Protein AF-A0A3C0DV93-F1 (afdb_monomer_lite)

Secondary structure (DSSP, 8-state):
-HHHH-TT--------EEEEEEE-SSEEEEEEEEES--SSS-PPEEEEEEEEEETT--PEEE-

Sequence (63 aa):
KLLSNNPFIKFHNRQRGYFRCTVTQKTWTTDYMVVDKVTAPGGKVTKRTSLVLENGSPTLQQT

Foldseek 3Di:
DVCVVCVPDPDDDDADDDWDWDDDPFKIKIWDWGWPDDVDPDTDTDTPWIWMDTPPDPDIDID

Radius of gyration: 13.97 Å; chains: 1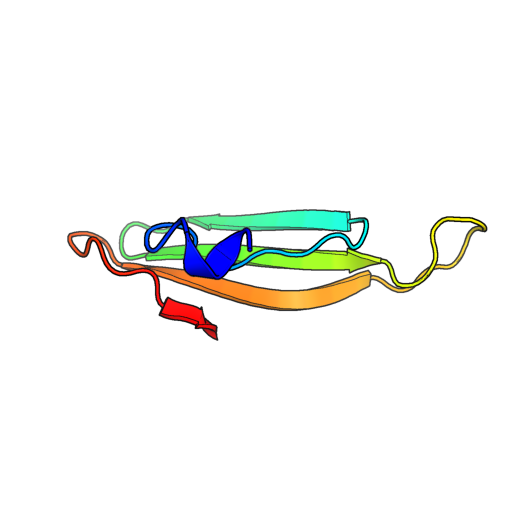; bounding box: 36×16×38 Å

pLDDT: mean 94.99, std 5.06, range [68.44, 98.31]

Structure (mmCIF, N/CA/C/O backbone):
data_AF-A0A3C0DV93-F1
#
_entry.id   AF-A0A3C0DV93-F1
#
loop_
_atom_site.group_PDB
_atom_site.id
_atom_site.type_symbol
_atom_site.label_atom_id
_atom_site.label_alt_id
_atom_site.label_comp_id
_atom_site.label_asym_id
_atom_site.label_entity_id
_atom_site.label_seq_id
_atom_site.pdbx_PDB_ins_code
_atom_site.Cartn_x
_atom_site.Cartn_y
_atom_site.Cartn_z
_atom_site.occupancy
_atom_site.B_iso_or_equiv
_atom_site.auth_seq_id
_atom_site.auth_comp_id
_atom_site.auth_asym_id
_atom_site.auth_atom_id
_atom_site.pdbx_PDB_model_num
ATOM 1 N N . LYS A 1 1 ? 20.593 4.139 7.533 1.00 68.44 1 LYS A N 1
ATOM 2 C CA . LYS A 1 1 ? 20.415 5.438 8.229 1.00 68.44 1 LYS A CA 1
ATOM 3 C C . LYS A 1 1 ? 18.969 5.934 8.228 1.00 68.44 1 LYS A C 1
ATOM 5 O O . LYS A 1 1 ? 18.523 6.360 9.278 1.00 68.44 1 LYS A O 1
ATOM 10 N N . LEU A 1 2 ? 18.219 5.863 7.116 1.00 84.69 2 LEU A N 1
ATOM 11 C CA . LEU A 1 2 ? 16.822 6.336 7.086 1.00 84.69 2 LEU A CA 1
ATOM 12 C C . LEU A 1 2 ? 15.954 5.704 8.196 1.00 84.69 2 LEU A C 1
ATOM 14 O O . LEU A 1 2 ? 15.444 6.429 9.033 1.00 84.69 2 LEU A O 1
ATOM 18 N N . LEU A 1 3 ? 15.839 4.373 8.258 1.00 87.19 3 LEU A N 1
ATOM 19 C CA . LEU A 1 3 ? 14.976 3.714 9.253 1.00 87.19 3 LEU A CA 1
ATOM 20 C C . LEU A 1 3 ? 15.531 3.792 10.684 1.00 87.19 3 LEU A C 1
ATOM 22 O O . LEU A 1 3 ? 14.781 4.030 11.620 1.00 87.19 3 LEU A O 1
ATOM 26 N N . SER A 1 4 ? 16.851 3.659 10.850 1.00 88.06 4 SER A N 1
ATOM 27 C CA . SER A 1 4 ? 17.499 3.702 12.169 1.00 88.06 4 SER A CA 1
ATOM 28 C C . SER A 1 4 ? 17.315 5.040 12.888 1.00 88.06 4 SER A C 1
ATOM 30 O O . SER A 1 4 ? 17.234 5.067 14.108 1.00 88.06 4 SER A O 1
ATOM 32 N N . ASN A 1 5 ? 17.250 6.143 12.138 1.00 93.25 5 ASN A N 1
ATOM 33 C CA . ASN A 1 5 ? 17.145 7.487 12.707 1.00 93.25 5 ASN A CA 1
ATOM 34 C C . ASN A 1 5 ? 15.693 7.982 12.789 1.00 93.25 5 ASN A C 1
ATOM 36 O O . ASN A 1 5 ? 15.449 9.039 13.358 1.00 93.25 5 ASN A O 1
ATOM 40 N N . ASN A 1 6 ? 14.739 7.258 12.196 1.00 93.94 6 ASN A N 1
ATOM 41 C CA . ASN A 1 6 ? 13.350 7.692 12.071 1.00 93.94 6 ASN A CA 1
ATOM 42 C C . ASN A 1 6 ? 12.411 6.551 12.496 1.00 93.94 6 ASN A C 1
ATOM 44 O O . ASN A 1 6 ? 11.837 5.878 11.636 1.00 93.94 6 ASN A O 1
ATOM 48 N N . PRO A 1 7 ? 12.224 6.326 13.810 1.00 89.75 7 PRO A N 1
ATOM 49 C CA . PRO A 1 7 ? 11.448 5.192 14.334 1.00 89.75 7 PRO A CA 1
ATOM 50 C C . PRO A 1 7 ? 9.956 5.218 13.943 1.00 89.75 7 PRO A C 1
ATOM 52 O O . PRO A 1 7 ? 9.241 4.217 14.068 1.00 89.75 7 PRO A O 1
ATOM 55 N N . PHE A 1 8 ? 9.466 6.361 13.459 1.00 88.12 8 PHE A N 1
ATOM 56 C CA . PHE A 1 8 ? 8.111 6.531 12.939 1.00 88.12 8 PHE A CA 1
ATOM 57 C C . PHE A 1 8 ? 7.940 6.018 11.498 1.00 88.12 8 PHE A C 1
ATOM 59 O O . PHE A 1 8 ? 6.818 5.717 11.099 1.00 88.12 8 PHE A O 1
ATOM 66 N N . ILE A 1 9 ? 9.019 5.853 10.723 1.00 91.75 9 ILE A N 1
ATOM 67 C CA . ILE A 1 9 ? 8.942 5.273 9.376 1.00 91.75 9 ILE A CA 1
ATOM 68 C C . ILE A 1 9 ? 8.872 3.753 9.506 1.00 91.75 9 ILE A C 1
ATOM 70 O O . ILE A 1 9 ? 9.847 3.106 9.879 1.00 91.75 9 ILE A O 1
ATOM 74 N N . LYS A 1 10 ? 7.713 3.175 9.182 1.00 89.44 10 LYS A N 1
ATOM 75 C CA . LYS A 1 10 ? 7.472 1.729 9.323 1.00 89.44 10 LYS A CA 1
ATOM 76 C C . LYS A 1 10 ? 7.908 0.915 8.110 1.00 89.44 10 LYS A C 1
ATOM 78 O O . LYS A 1 10 ? 8.298 -0.235 8.255 1.00 89.44 10 LYS A O 1
ATOM 83 N N . PHE A 1 11 ? 7.890 1.514 6.922 1.00 92.62 11 PHE A N 1
ATOM 84 C CA . PHE A 1 11 ? 8.279 0.842 5.689 1.00 92.62 11 PHE A CA 1
ATOM 85 C C . PHE A 1 11 ? 8.817 1.846 4.666 1.00 92.62 11 PHE A C 1
ATOM 87 O O . PHE A 1 11 ? 8.315 2.962 4.550 1.00 92.62 11 PHE A O 1
ATOM 94 N N . HIS A 1 12 ? 9.838 1.448 3.908 1.00 92.94 12 HIS A N 1
ATOM 95 C CA . HIS A 1 12 ? 10.405 2.253 2.831 1.00 92.94 12 HIS A CA 1
ATOM 96 C C . HIS A 1 12 ? 10.798 1.358 1.656 1.00 92.94 12 HIS A C 1
ATOM 98 O O . HIS A 1 12 ? 11.488 0.354 1.827 1.00 92.94 12 HIS A O 1
ATOM 104 N N . ASN A 1 13 ? 10.398 1.760 0.451 1.00 93.75 13 ASN A N 1
ATOM 105 C CA . ASN A 1 13 ? 10.716 1.071 -0.790 1.00 93.75 13 ASN A CA 1
ATOM 106 C C . ASN A 1 13 ? 11.007 2.085 -1.901 1.00 93.75 13 ASN A C 1
ATOM 108 O O . ASN A 1 13 ? 10.387 3.143 -1.952 1.00 93.75 13 ASN A O 1
ATOM 112 N N . ARG A 1 14 ? 11.935 1.749 -2.803 1.00 94.81 14 ARG A N 1
ATOM 113 C CA . ARG A 1 14 ? 12.362 2.611 -3.921 1.00 94.81 14 ARG A CA 1
ATOM 114 C C . ARG A 1 14 ? 11.962 2.079 -5.298 1.00 94.81 14 ARG A C 1
ATOM 116 O O . ARG A 1 14 ? 12.324 2.683 -6.304 1.00 94.81 14 ARG A O 1
ATOM 123 N N . GLN A 1 15 ? 11.246 0.958 -5.363 1.00 96.94 15 GLN A N 1
ATOM 124 C CA . GLN A 1 15 ? 10.737 0.441 -6.632 1.00 96.94 15 GLN A CA 1
ATOM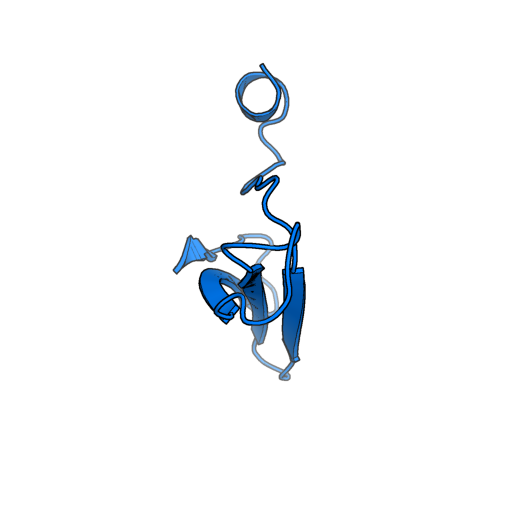 125 C C . GLN A 1 15 ? 9.650 1.364 -7.195 1.00 96.94 15 GLN A C 1
ATOM 127 O O . GLN A 1 15 ? 8.883 1.981 -6.453 1.00 96.94 15 GLN A O 1
ATOM 132 N N . ARG A 1 16 ? 9.583 1.458 -8.525 1.00 97.94 16 ARG A N 1
ATOM 133 C CA . ARG A 1 16 ? 8.515 2.184 -9.214 1.00 97.94 16 ARG A CA 1
ATOM 134 C C . ARG A 1 16 ? 7.192 1.430 -9.108 1.00 97.94 16 ARG A C 1
ATOM 136 O O . ARG A 1 16 ? 7.187 0.215 -8.959 1.00 97.94 16 ARG A O 1
ATOM 143 N N . GLY A 1 17 ? 6.082 2.156 -9.203 1.00 97.06 17 GLY A N 1
ATOM 144 C CA . GLY A 1 17 ? 4.740 1.593 -9.102 1.00 97.06 17 GLY A CA 1
ATOM 145 C C . GLY A 1 17 ? 3.733 2.611 -8.584 1.00 97.06 17 GLY A C 1
ATOM 146 O O . GLY A 1 17 ? 3.885 3.809 -8.847 1.00 97.06 17 GLY A O 1
ATOM 147 N N . TYR A 1 18 ? 2.727 2.126 -7.862 1.00 98.00 18 TYR A N 1
ATOM 148 C CA . TYR A 1 18 ? 1.600 2.902 -7.345 1.00 98.00 18 TYR A CA 1
ATOM 149 C C . TYR A 1 18 ? 1.071 2.306 -6.030 1.00 98.00 18 TYR A C 1
ATOM 151 O O . TYR A 1 18 ? 1.451 1.205 -5.629 1.00 98.00 18 TYR A O 1
ATOM 159 N N . PHE A 1 19 ? 0.177 3.031 -5.359 1.00 97.94 19 PHE A N 1
ATOM 160 C CA . PHE A 1 19 ? -0.543 2.530 -4.189 1.00 97.94 19 PHE A CA 1
ATOM 161 C C . PHE A 1 19 ? -1.972 2.167 -4.553 1.00 97.94 19 PHE A C 1
ATOM 163 O O . PHE A 1 19 ? -2.628 2.892 -5.299 1.00 97.94 19 PHE A O 1
ATOM 170 N N . ARG A 1 20 ? -2.461 1.055 -4.004 1.00 98.25 20 ARG A N 1
ATOM 171 C CA . ARG A 1 20 ? -3.884 0.714 -4.029 1.00 98.25 20 ARG A CA 1
ATOM 172 C C . ARG A 1 20 ? -4.417 0.776 -2.605 1.00 98.25 20 ARG A C 1
ATOM 174 O O . ARG A 1 20 ? -3.988 -0.001 -1.756 1.00 98.25 20 ARG A O 1
ATOM 181 N N . CYS A 1 21 ? -5.343 1.695 -2.360 1.00 98.06 21 CYS A N 1
ATOM 182 C CA . CYS A 1 21 ? -5.943 1.893 -1.047 1.00 98.06 21 CYS A CA 1
ATOM 183 C C . CYS A 1 21 ? -7.346 1.293 -1.016 1.00 98.06 21 CYS A C 1
ATOM 185 O O . CYS A 1 21 ? -8.165 1.584 -1.886 1.00 98.06 21 CYS A O 1
ATOM 187 N N . THR A 1 22 ? -7.620 0.481 -0.002 1.00 98.31 22 THR A N 1
ATOM 188 C CA . THR A 1 22 ? -8.967 0.010 0.328 1.00 98.31 22 THR A CA 1
ATOM 189 C C . THR A 1 22 ? -9.336 0.596 1.678 1.00 98.31 22 THR A C 1
ATOM 191 O O . THR A 1 22 ? -8.660 0.327 2.670 1.00 98.31 22 THR A O 1
ATOM 194 N N . VAL A 1 23 ? -10.380 1.421 1.711 1.00 97.81 23 VAL A N 1
ATOM 195 C CA . VAL A 1 23 ? -10.810 2.130 2.920 1.00 97.81 23 VAL A CA 1
ATOM 196 C C . VAL A 1 23 ? -12.207 1.661 3.297 1.00 97.81 23 VAL A C 1
ATOM 198 O O . VAL A 1 23 ? -13.124 1.674 2.478 1.00 97.81 23 VAL A O 1
ATOM 201 N N . THR A 1 24 ? -12.356 1.239 4.546 1.00 98.06 24 THR A N 1
ATOM 202 C CA . THR A 1 24 ? -13.622 0.848 5.167 1.00 98.06 24 THR A CA 1
ATOM 203 C C . THR A 1 24 ? -13.795 1.607 6.482 1.00 98.06 24 THR A C 1
ATOM 205 O O . THR A 1 24 ? -12.877 2.271 6.954 1.00 98.06 24 THR A O 1
ATOM 208 N N . GLN A 1 25 ? -14.955 1.473 7.127 1.00 97.62 25 GLN A N 1
ATOM 209 C CA . GLN A 1 25 ? -15.163 2.037 8.468 1.00 97.62 25 GLN A CA 1
ATOM 210 C C . GLN A 1 25 ? -14.251 1.416 9.543 1.00 97.62 25 GLN A C 1
ATOM 212 O O . GLN A 1 25 ? -14.027 2.027 10.588 1.00 97.62 25 GLN A O 1
ATOM 217 N N . LYS A 1 26 ? -13.757 0.191 9.317 1.00 97.75 26 LYS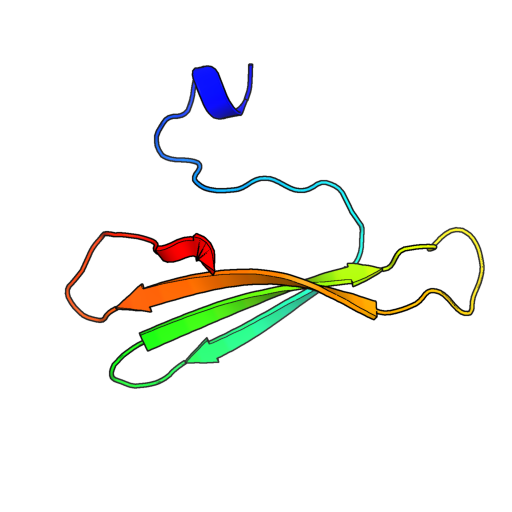 A N 1
ATOM 218 C CA . LYS A 1 26 ? -12.935 -0.549 10.285 1.00 97.75 26 LYS A CA 1
ATOM 219 C C . LYS A 1 26 ? -11.445 -0.407 10.013 1.00 97.75 26 LYS A C 1
ATOM 221 O O . LYS A 1 26 ? -10.662 -0.401 10.956 1.00 97.75 26 LYS A O 1
ATOM 226 N N . THR A 1 27 ? -11.057 -0.326 8.745 1.00 97.69 27 THR A N 1
ATOM 227 C CA . THR A 1 27 ? -9.653 -0.389 8.338 1.00 97.69 27 THR A CA 1
ATOM 228 C C . THR A 1 27 ? -9.350 0.492 7.136 1.00 97.69 27 THR A C 1
ATOM 230 O O . THR A 1 27 ? -10.160 0.639 6.219 1.00 97.69 27 THR A O 1
ATOM 233 N N . TRP A 1 28 ? -8.123 1.002 7.109 1.00 97.75 28 TRP A N 1
ATOM 234 C CA . TRP A 1 28 ? -7.458 1.482 5.907 1.00 97.75 28 TRP A CA 1
ATOM 235 C C . TRP A 1 28 ? -6.345 0.497 5.558 1.00 97.75 28 TRP A C 1
ATOM 237 O O . TRP A 1 28 ? -5.384 0.346 6.309 1.00 97.75 28 TRP A O 1
ATOM 247 N N . THR A 1 29 ? -6.424 -0.127 4.386 1.00 98.12 29 THR A N 1
ATOM 248 C CA . THR A 1 29 ? -5.356 -0.975 3.843 1.00 98.12 29 THR A CA 1
ATOM 249 C C . THR A 1 29 ? -4.691 -0.305 2.645 1.00 98.12 29 THR A C 1
ATOM 251 O O . THR A 1 29 ? -5.368 0.082 1.695 1.00 98.12 29 THR A O 1
ATOM 254 N N . THR A 1 30 ? -3.365 -0.183 2.673 1.00 98.06 30 THR A N 1
ATOM 255 C CA . THR A 1 30 ? -2.543 0.331 1.569 1.00 98.06 30 THR A CA 1
ATOM 256 C C . THR A 1 30 ? -1.655 -0.778 1.018 1.00 98.06 30 THR A C 1
ATOM 258 O O . THR A 1 30 ? -0.725 -1.229 1.686 1.00 98.06 30 THR A O 1
ATOM 261 N N . ASP A 1 31 ? -1.905 -1.185 -0.223 1.00 98.12 31 ASP A N 1
ATOM 262 C CA . ASP A 1 31 ? -1.066 -2.133 -0.954 1.00 98.12 31 ASP A CA 1
ATOM 263 C C . ASP A 1 31 ? 0.034 -1.396 -1.729 1.00 98.12 31 ASP A C 1
ATOM 265 O O . ASP A 1 31 ? -0.240 -0.509 -2.545 1.00 98.12 31 ASP A O 1
ATOM 269 N N . TYR A 1 32 ? 1.286 -1.808 -1.523 1.00 97.81 32 TYR A N 1
ATOM 270 C CA . TYR A 1 32 ? 2.451 -1.301 -2.251 1.00 97.81 32 TYR A CA 1
ATOM 271 C C . TYR A 1 32 ? 2.604 -2.078 -3.560 1.00 97.81 32 TYR A C 1
ATOM 273 O O . TYR A 1 32 ? 3.243 -3.132 -3.587 1.00 97.81 32 TYR A O 1
ATOM 281 N N . MET A 1 33 ? 2.020 -1.573 -4.646 1.00 98.25 33 MET A N 1
ATOM 282 C CA . MET A 1 33 ? 2.118 -2.201 -5.964 1.00 98.25 33 MET A CA 1
ATOM 283 C C . MET A 1 33 ? 3.411 -1.751 -6.644 1.00 98.25 33 MET A C 1
ATOM 285 O O . MET A 1 33 ? 3.617 -0.560 -6.874 1.00 98.25 33 MET A O 1
ATOM 289 N N . VAL A 1 34 ? 4.293 -2.696 -6.963 1.00 98.19 34 VAL A N 1
ATOM 290 C CA . VAL A 1 34 ? 5.613 -2.435 -7.552 1.00 98.19 34 VAL A CA 1
ATOM 291 C C . VAL A 1 34 ? 5.716 -3.020 -8.951 1.00 98.19 34 VAL A C 1
ATOM 293 O O . VAL A 1 34 ? 5.158 -4.080 -9.223 1.00 98.19 34 VAL A O 1
ATOM 296 N N . VAL A 1 35 ? 6.457 -2.338 -9.818 1.00 98.19 35 VAL A N 1
ATOM 297 C CA . VAL A 1 35 ? 6.810 -2.778 -11.169 1.00 98.19 35 VAL A CA 1
ATOM 298 C C . VAL A 1 35 ? 8.274 -3.204 -11.161 1.00 98.19 35 VAL A C 1
ATOM 300 O O . VAL A 1 35 ? 9.137 -2.443 -10.715 1.00 98.19 35 VAL A O 1
ATOM 303 N N . ASP A 1 36 ? 8.560 -4.414 -11.632 1.00 96.50 36 ASP A N 1
ATOM 304 C CA . ASP A 1 36 ? 9.916 -4.981 -11.659 1.00 96.50 36 ASP A CA 1
ATOM 305 C C . ASP A 1 36 ? 10.839 -4.327 -12.706 1.00 96.50 36 ASP A C 1
ATOM 307 O O . ASP A 1 36 ? 12.029 -4.142 -12.447 1.00 96.50 36 ASP A O 1
ATOM 311 N N . LYS A 1 37 ? 10.292 -3.918 -13.856 1.00 97.25 37 LYS A N 1
ATOM 312 C CA . LYS A 1 37 ? 11.016 -3.300 -14.971 1.00 97.25 37 LYS A CA 1
ATOM 313 C C . L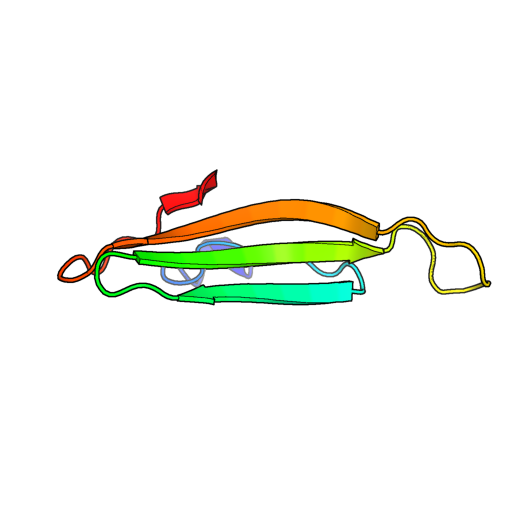YS A 1 37 ? 10.267 -2.089 -15.521 1.00 97.25 37 LYS A C 1
ATOM 315 O O . LYS A 1 37 ? 9.124 -2.191 -15.948 1.00 97.25 37 LYS A O 1
ATOM 320 N N . VAL A 1 38 ? 10.951 -0.946 -15.559 1.00 96.88 38 VAL A N 1
ATOM 321 C CA . VAL A 1 38 ? 10.396 0.329 -16.063 1.00 96.88 38 VAL A CA 1
ATOM 322 C C . VAL A 1 38 ? 11.198 0.962 -17.196 1.00 96.88 38 VAL A C 1
ATOM 324 O O . VAL A 1 38 ? 10.762 1.948 -17.776 1.00 96.88 38 VAL A O 1
ATOM 327 N N . THR A 1 39 ? 12.368 0.415 -17.522 1.00 97.44 39 THR A N 1
ATOM 328 C CA . THR A 1 39 ? 13.220 0.912 -18.615 1.00 97.44 39 THR A CA 1
ATOM 329 C C . THR A 1 39 ? 12.769 0.425 -19.992 1.00 97.44 39 THR A C 1
ATOM 331 O O . THR A 1 39 ? 13.242 0.933 -21.001 1.00 97.44 39 THR A O 1
ATOM 334 N N . ALA A 1 40 ? 11.861 -0.554 -20.042 1.00 97.06 40 ALA A N 1
ATOM 335 C CA . ALA A 1 40 ? 11.188 -1.001 -21.255 1.00 97.06 40 ALA A CA 1
ATOM 336 C C . ALA A 1 40 ? 9.757 -1.467 -20.919 1.00 97.06 40 ALA A C 1
ATOM 338 O O . ALA A 1 40 ? 9.500 -1.816 -19.761 1.00 97.06 40 ALA A O 1
ATOM 339 N N . PRO A 1 41 ? 8.843 -1.517 -21.904 1.00 96.81 41 PRO A N 1
ATOM 340 C CA . PRO A 1 41 ? 7.493 -2.044 -21.715 1.00 96.81 41 PRO A CA 1
ATOM 341 C C . PRO A 1 41 ? 7.464 -3.511 -21.253 1.00 96.81 41 PRO A C 1
ATOM 343 O O . PRO A 1 41 ? 8.427 -4.257 -21.443 1.00 96.81 41 PRO A O 1
ATOM 346 N N . GLY A 1 42 ? 6.330 -3.929 -20.679 1.00 96.62 42 GLY A N 1
ATOM 347 C CA . GLY A 1 42 ? 6.078 -5.319 -20.271 1.00 96.62 42 GLY A CA 1
ATOM 348 C C . GLY A 1 42 ? 6.481 -5.678 -18.835 1.00 96.62 42 GLY A C 1
ATOM 349 O O . GLY A 1 42 ? 6.491 -6.856 -18.494 1.00 96.62 42 GLY A O 1
ATOM 350 N N . GLY A 1 43 ? 6.812 -4.693 -17.992 1.00 96.94 43 GLY A N 1
ATOM 351 C CA . GLY A 1 43 ? 7.083 -4.924 -16.570 1.00 96.94 43 GLY A CA 1
ATOM 352 C C . GLY A 1 43 ? 5.879 -5.505 -15.822 1.00 96.94 43 GLY A C 1
ATOM 353 O O . GLY A 1 43 ? 4.730 -5.122 -16.063 1.00 96.94 43 GLY A O 1
ATOM 354 N N . LYS A 1 44 ? 6.137 -6.421 -14.888 1.00 97.75 44 LYS A N 1
ATOM 355 C CA . LYS A 1 44 ? 5.117 -7.086 -14.078 1.00 97.75 44 LYS A CA 1
ATOM 356 C C . LYS A 1 44 ? 4.818 -6.276 -12.824 1.00 97.75 44 LYS A C 1
ATOM 358 O O . LYS A 1 44 ? 5.712 -5.941 -12.047 1.00 97.75 44 LYS A O 1
ATOM 363 N N . VAL A 1 45 ? 3.530 -6.029 -12.593 1.00 98.12 45 VAL A N 1
ATOM 364 C CA . VAL A 1 45 ? 3.039 -5.447 -11.343 1.00 98.12 45 VAL A CA 1
ATOM 365 C C . VAL A 1 45 ? 2.864 -6.553 -10.304 1.00 98.12 45 VAL A C 1
ATOM 367 O O . VAL A 1 45 ? 2.173 -7.542 -10.548 1.00 98.12 45 VAL A O 1
ATOM 370 N N . THR A 1 46 ? 3.456 -6.386 -9.124 1.00 98.06 46 THR A N 1
ATOM 371 C CA . THR A 1 46 ? 3.267 -7.289 -7.980 1.00 98.06 46 THR A CA 1
ATOM 372 C C . THR A 1 46 ? 2.994 -6.506 -6.703 1.00 98.06 46 THR A C 1
ATOM 374 O O . THR A 1 46 ? 3.377 -5.343 -6.574 1.00 98.06 46 THR A O 1
ATOM 377 N N . LYS A 1 47 ? 2.308 -7.130 -5.744 1.00 97.62 47 LYS A N 1
ATOM 378 C CA . LYS A 1 47 ? 2.104 -6.542 -4.419 1.00 97.62 47 LYS A CA 1
ATOM 379 C C . LYS A 1 47 ? 3.330 -6.824 -3.556 1.00 97.62 47 LYS A C 1
ATOM 381 O O . LYS A 1 47 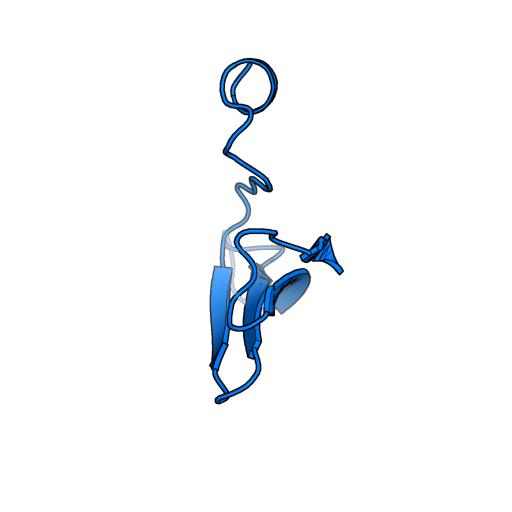? 3.625 -7.981 -3.275 1.00 97.62 47 LYS A O 1
ATOM 386 N N . ARG A 1 48 ? 4.039 -5.779 -3.131 1.00 97.12 48 ARG A N 1
ATOM 387 C CA . ARG A 1 48 ? 5.257 -5.903 -2.318 1.00 97.12 48 ARG A CA 1
ATOM 388 C C . ARG A 1 48 ? 4.967 -6.179 -0.846 1.00 97.12 48 ARG A C 1
ATOM 390 O O . ARG A 1 48 ? 5.732 -6.912 -0.225 1.00 97.12 48 ARG A O 1
ATOM 397 N N . THR A 1 49 ? 3.936 -5.528 -0.309 1.00 97.31 49 THR A N 1
ATOM 398 C CA . THR A 1 49 ? 3.430 -5.647 1.070 1.00 97.31 49 THR A CA 1
ATOM 399 C C . THR A 1 49 ? 2.084 -4.921 1.176 1.00 97.31 49 THR A C 1
ATOM 401 O O . THR A 1 49 ? 1.763 -4.092 0.311 1.00 97.31 49 THR A O 1
ATOM 404 N N . SER A 1 50 ? 1.320 -5.219 2.223 1.00 97.62 50 SER A N 1
ATOM 405 C CA . SER A 1 50 ? 0.118 -4.486 2.624 1.00 97.62 50 SER A CA 1
ATOM 406 C C . SER A 1 50 ? 0.346 -3.842 3.993 1.00 97.62 50 SER A C 1
ATOM 408 O O . SER A 1 50 ? 0.800 -4.495 4.930 1.00 97.62 50 SER A O 1
ATOM 410 N N . LEU A 1 51 ? 0.023 -2.555 4.123 1.00 97.25 51 LEU A N 1
ATOM 411 C CA . LEU A 1 51 ? 0.010 -1.852 5.407 1.00 97.25 51 LEU A CA 1
ATOM 412 C C . LEU A 1 51 ? -1.438 -1.619 5.831 1.00 97.25 51 LEU A C 1
ATOM 414 O O . LEU A 1 51 ? -2.214 -1.054 5.060 1.00 97.25 51 LEU A O 1
AT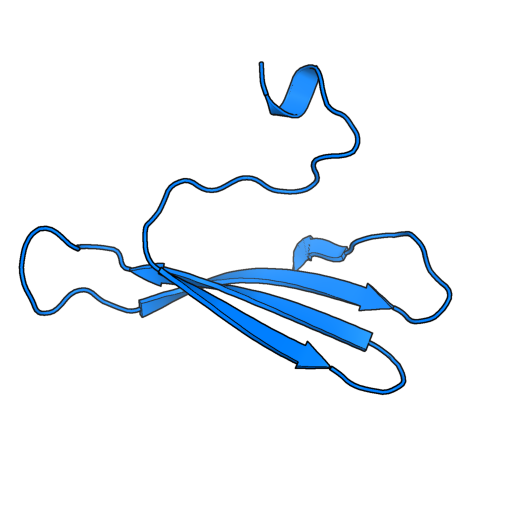OM 418 N N . VAL A 1 52 ? -1.801 -2.056 7.033 1.00 97.88 52 VAL A N 1
ATOM 419 C CA . VAL A 1 52 ? -3.165 -1.979 7.567 1.00 97.88 52 VAL A CA 1
ATOM 420 C C . VAL A 1 52 ? -3.179 -1.093 8.803 1.00 97.88 52 VAL A C 1
ATOM 422 O O . VAL A 1 52 ? -2.396 -1.288 9.732 1.00 97.88 52 VAL A O 1
ATOM 425 N N . LEU A 1 53 ? -4.078 -0.116 8.802 1.00 97.00 53 LEU A N 1
ATOM 426 C CA . LEU A 1 53 ? -4.409 0.712 9.951 1.00 97.00 53 LEU A CA 1
ATOM 427 C C . LEU A 1 53 ? -5.836 0.385 10.387 1.00 97.00 53 LEU A C 1
ATOM 429 O O . LEU A 1 53 ? -6.764 0.458 9.578 1.00 97.00 53 LEU A O 1
ATOM 433 N N . GLU A 1 54 ? -6.007 0.029 11.653 1.00 97.25 54 GLU A N 1
ATOM 434 C CA . GLU A 1 54 ? -7.319 -0.205 12.256 1.00 97.25 54 GLU A CA 1
ATOM 435 C C . GLU A 1 54 ? -7.885 1.094 12.834 1.00 97.25 54 GLU A C 1
ATOM 437 O O . GLU A 1 54 ? -7.159 1.919 13.391 1.00 97.25 54 GLU A O 1
ATOM 442 N N . ASN A 1 55 ? -9.198 1.281 12.716 1.00 97.06 55 ASN A N 1
ATOM 443 C CA . ASN A 1 55 ? -9.883 2.435 13.281 1.00 97.06 55 ASN A CA 1
ATOM 444 C C . ASN A 1 55 ? -9.686 2.490 14.808 1.00 97.06 55 ASN A C 1
ATOM 446 O O . ASN A 1 55 ? -9.877 1.494 15.503 1.00 97.06 55 ASN A O 1
ATOM 450 N N . GLY A 1 56 ? -9.298 3.658 15.323 1.00 95.94 56 GLY A N 1
ATOM 451 C CA . GLY A 1 56 ? -9.003 3.872 16.742 1.00 95.94 56 GLY A CA 1
ATOM 452 C C . GLY A 1 56 ? -7.622 3.388 17.200 1.00 95.94 56 GLY A C 1
ATOM 453 O O . GLY A 1 56 ? -7.252 3.648 18.342 1.00 95.94 56 GLY A O 1
ATOM 454 N N . SER A 1 57 ? -6.832 2.741 16.334 1.00 95.06 57 SER A N 1
ATOM 455 C CA . SER A 1 57 ? -5.472 2.300 16.653 1.00 95.06 57 SER A CA 1
ATOM 456 C C . SER A 1 57 ? -4.430 3.154 15.924 1.00 95.06 57 SER A C 1
ATOM 458 O O . SER A 1 57 ? -4.490 3.282 14.703 1.00 95.06 57 SER A O 1
ATOM 460 N N . PRO A 1 58 ? -3.414 3.698 16.618 1.00 92.12 58 PRO A N 1
ATOM 461 C CA . PRO A 1 58 ? -2.295 4.385 15.971 1.00 92.12 58 PRO A CA 1
ATOM 462 C C . PRO A 1 58 ? -1.248 3.412 15.398 1.00 92.12 58 PRO A C 1
ATOM 464 O O . PRO A 1 58 ? -0.203 3.840 14.904 1.00 92.12 58 PRO A O 1
ATOM 467 N N . THR A 1 59 ? -1.477 2.100 15.504 1.00 93.00 59 THR A N 1
ATOM 468 C CA . THR A 1 59 ? -0.501 1.080 15.115 1.00 93.00 59 THR A CA 1
ATOM 469 C C . THR A 1 59 ? -0.683 0.688 13.658 1.00 93.00 59 THR A C 1
ATOM 471 O O . THR A 1 59 ? -1.757 0.257 13.249 1.00 93.00 59 THR A O 1
ATOM 474 N N . LEU A 1 60 ? 0.402 0.771 12.889 1.00 93.88 60 LEU A N 1
ATOM 475 C CA . LEU A 1 60 ? 0.442 0.262 11.525 1.00 93.88 60 LEU A CA 1
ATOM 476 C C . LEU A 1 60 ? 0.875 -1.206 11.531 1.00 93.88 60 LEU A C 1
ATOM 478 O O . LEU A 1 60 ? 1.985 -1.520 11.964 1.00 93.88 60 LEU A O 1
ATOM 482 N N . GLN A 1 61 ? 0.017 -2.089 11.033 1.00 93.44 61 GLN A N 1
ATOM 483 C CA . GLN A 1 61 ? 0.318 -3.506 10.857 1.00 93.44 61 GLN A CA 1
ATOM 484 C C . GLN A 1 61 ? 0.862 -3.749 9.447 1.00 93.44 61 GLN A C 1
ATOM 486 O O . GLN A 1 61 ? 0.358 -3.187 8.475 1.00 93.44 61 GLN A O 1
ATOM 491 N N . GLN A 1 62 ? 1.883 -4.594 9.325 1.00 91.44 62 GLN A N 1
ATOM 492 C CA . GLN A 1 62 ? 2.461 -4.981 8.041 1.00 91.44 62 GLN A CA 1
ATOM 493 C C . GLN A 1 62 ? 2.147 -6.451 7.754 1.00 91.44 62 GLN A C 1
ATOM 495 O O . GLN A 1 62 ? 2.410 -7.310 8.592 1.00 91.44 62 GLN A O 1
ATOM 500 N N . THR A 1 63 ? 1.594 -6.713 6.568 1.00 79.31 63 THR A N 1
ATOM 501 C CA . THR A 1 63 ? 1.250 -8.047 6.044 1.00 79.31 63 THR A CA 1
ATOM 502 C C . THR A 1 63 ? 1.889 -8.316 4.685 1.00 79.31 63 THR A C 1
ATOM 504 O O . THR A 1 63 ? 2.244 -7.354 3.947 1.00 79.31 63 THR A O 1
#